Protein AF-A0A4Q4B7V7-F1 (afdb_monomer)

Radius of gyration: 16.96 Å; Cα contacts (8 Å, |Δi|>4): 156; chains: 1; bounding box: 40×30×46 Å

Foldseek 3Di:
DVVVCVVCVQVVVVVVPDDPVRVVPDDQVVCCVRCVVSQAPPQFRHNDDFPDKDWDDWDDDPQKIKTWIWTFHDDPNDTDTDPQRTWIWIWGDDPNDIDGPDIGTDDDD

Mean predicted aligned error: 5.68 Å

pLDDT: mean 87.75, std 8.65, range [36.97, 96.94]

Nearest PDB structures (foldseek):
  3gwr-assembly1_A  TM=7.444E-01  e=4.471E-01  Thiobacillus denitrificans ATCC 25259
  2w2c-assembly1_N  TM=5.012E-01  e=1.647E+00  Homo sapiens
  2w2c-assembly1_K  TM=4.456E-01  e=3.252E+00  Homo sapiens
  2rgq-assembly1_A  TM=5.462E-01  e=6.068E+00  Nostoc punctiforme PCC 73102
  2ux0-assembly1_A  TM=3.822E-01  e=4.836E+00  Homo sapiens

Sequence (109 aa):
MEKERERTKECAEFIETIDWVEYENSEAYDFDEHCAFFYYLYWTQSQEETSGIDVTNIKEENGIWKVNFNLFNTYGDEKNYLPQSIGTITVEKEKDEFKITEINWIEKE

Solvent-accessible surface area (backbone atoms only — not comparable to full-atom values): 6485 Å² total; per-residue (Å²): 109,67,68,58,50,61,72,46,38,60,31,53,60,51,57,75,72,58,54,70,70,56,58,75,73,53,59,53,67,79,40,37,94,58,30,42,69,66,45,25,41,87,93,56,72,27,77,59,87,67,73,42,76,46,78,77,44,77,47,77,58,96,72,39,33,44,36,32,35,38,32,25,38,66,64,87,95,44,79,46,69,46,82,76,29,32,33,35,37,35,35,37,68,58,91,94,42,80,40,80,80,45,78,47,66,56,80,77,134

Structure (mmCIF, N/CA/C/O backbone):
data_AF-A0A4Q4B7V7-F1
#
_entry.id   AF-A0A4Q4B7V7-F1
#
loop_
_atom_site.group_PDB
_atom_site.id
_atom_site.type_symbol
_atom_site.label_atom_id
_atom_site.label_alt_id
_atom_site.label_comp_id
_atom_site.label_asym_id
_atom_site.label_entity_id
_atom_site.label_seq_id
_atom_site.pdbx_PDB_ins_code
_atom_site.Cartn_x
_atom_site.Cartn_y
_atom_site.Cartn_z
_atom_site.occupancy
_atom_site.B_iso_or_equiv
_atom_site.auth_seq_id
_atom_site.auth_comp_id
_atom_site.auth_asym_id
_atom_site.auth_atom_id
_atom_site.pdbx_PDB_model_num
ATOM 1 N N . MET A 1 1 ? -12.718 -6.331 -8.218 1.00 63.72 1 MET A N 1
ATOM 2 C CA . MET A 1 1 ? -12.024 -6.592 -9.501 1.00 63.72 1 MET A CA 1
ATOM 3 C C . MET A 1 1 ? -11.966 -5.362 -10.391 1.00 63.72 1 MET A C 1
ATOM 5 O O . MET A 1 1 ? -10.919 -5.144 -10.970 1.00 63.72 1 MET A O 1
ATOM 9 N N . GLU A 1 2 ? -13.030 -4.563 -10.512 1.00 81.81 2 GLU A N 1
ATOM 10 C CA . GLU A 1 2 ? -13.025 -3.365 -11.374 1.00 81.81 2 GLU A CA 1
ATOM 11 C C . GLU A 1 2 ? -11.978 -2.324 -10.946 1.00 81.81 2 GLU A C 1
ATOM 13 O O . GLU A 1 2 ? -11.103 -2.010 -11.740 1.00 81.81 2 GLU A O 1
ATOM 18 N N . LYS A 1 3 ? -11.943 -1.950 -9.658 1.00 78.06 3 LYS A N 1
ATOM 19 C CA . LYS A 1 3 ? -10.901 -1.062 -9.105 1.00 78.06 3 LYS A CA 1
ATOM 20 C C . LYS A 1 3 ? -9.468 -1.549 -9.343 1.00 78.06 3 LYS A C 1
ATOM 22 O O . LYS A 1 3 ? -8.577 -0.759 -9.610 1.00 78.06 3 LYS A O 1
ATOM 27 N N . GLU A 1 4 ? -9.246 -2.859 -9.242 1.00 78.88 4 GLU A N 1
ATOM 28 C CA . GLU A 1 4 ? -7.921 -3.443 -9.469 1.00 78.88 4 GLU A CA 1
ATOM 29 C C . GLU A 1 4 ? -7.520 -3.338 -10.942 1.00 78.88 4 GLU A C 1
ATOM 31 O O . GLU A 1 4 ? -6.390 -2.976 -11.244 1.00 78.88 4 GLU A O 1
ATOM 36 N N . ARG A 1 5 ? -8.467 -3.578 -11.860 1.00 86.44 5 ARG A N 1
ATOM 37 C CA . ARG A 1 5 ? -8.244 -3.382 -13.296 1.00 86.44 5 ARG A CA 1
ATOM 38 C C . ARG A 1 5 ? -7.953 -1.926 -13.628 1.00 86.44 5 ARG A C 1
ATOM 40 O O . ARG A 1 5 ? -7.075 -1.682 -14.440 1.00 86.44 5 ARG A O 1
ATOM 47 N N . GLU A 1 6 ? -8.676 -0.985 -13.024 1.00 88.44 6 GLU A N 1
ATOM 48 C CA . GLU A 1 6 ? -8.422 0.450 -13.193 1.00 88.44 6 GLU A CA 1
ATOM 49 C C . GLU A 1 6 ? -7.029 0.826 -12.684 1.00 88.44 6 GLU A C 1
ATOM 51 O O . GLU A 1 6 ? -6.273 1.466 -13.408 1.00 88.44 6 GLU A O 1
ATOM 56 N N . ARG A 1 7 ? -6.656 0.352 -11.488 1.00 84.75 7 ARG A N 1
ATOM 57 C CA . ARG A 1 7 ? -5.339 0.589 -10.883 1.00 84.75 7 ARG A CA 1
ATOM 58 C C . ARG A 1 7 ? -4.193 0.098 -11.766 1.00 84.75 7 ARG A C 1
ATOM 60 O O . ARG A 1 7 ? -3.176 0.770 -11.869 1.00 84.75 7 ARG A O 1
ATOM 67 N N . THR A 1 8 ? -4.328 -1.076 -12.381 1.00 87.19 8 THR A N 1
ATOM 68 C CA . THR A 1 8 ? -3.263 -1.675 -13.203 1.00 87.19 8 THR A CA 1
ATOM 69 C C . THR A 1 8 ? -3.346 -1.302 -14.681 1.00 87.19 8 THR A C 1
ATOM 71 O O . THR A 1 8 ? -2.530 -1.785 -15.461 1.00 87.19 8 THR A O 1
ATOM 74 N N . LYS A 1 9 ? -4.340 -0.503 -15.091 1.00 90.56 9 LYS A N 1
ATOM 75 C CA . LYS A 1 9 ? -4.644 -0.252 -16.503 1.00 90.56 9 LYS A CA 1
ATOM 76 C C . LYS A 1 9 ? -3.479 0.403 -17.240 1.00 90.56 9 LYS A C 1
ATOM 78 O O . LYS A 1 9 ? -3.051 -0.129 -18.253 1.00 90.56 9 LYS A O 1
ATOM 83 N N . GLU A 1 10 ? -2.977 1.519 -16.721 1.00 89.75 10 GLU A N 1
ATOM 84 C CA . GLU A 1 10 ? -1.902 2.285 -17.363 1.00 89.75 10 GLU A CA 1
ATOM 85 C C . GLU A 1 10 ? -0.627 1.449 -17.505 1.00 89.75 10 GLU A C 1
ATOM 87 O O . GLU A 1 10 ? -0.062 1.365 -18.590 1.00 89.75 10 GLU A O 1
ATOM 92 N N . CYS A 1 11 ? -0.249 0.735 -16.442 1.00 89.56 11 CYS A N 1
ATOM 93 C CA . CYS A 1 11 ? 0.873 -0.196 -16.475 1.00 89.56 11 CYS A CA 1
ATOM 94 C C . CYS A 1 11 ? 0.693 -1.276 -17.557 1.00 89.56 11 CYS A C 1
ATOM 96 O O . CYS A 1 11 ? 1.611 -1.527 -18.333 1.00 89.56 11 CYS A O 1
ATOM 98 N N . ALA A 1 12 ? -0.487 -1.900 -17.639 1.00 90.44 12 ALA A N 1
ATOM 99 C CA . ALA A 1 12 ? -0.760 -2.923 -18.647 1.00 90.44 12 ALA A CA 1
ATOM 100 C C . ALA A 1 12 ? -0.689 -2.357 -20.076 1.00 90.44 12 ALA A C 1
ATOM 102 O O . ALA A 1 12 ? -0.042 -2.953 -20.931 1.00 90.44 12 ALA A O 1
ATOM 103 N N . GLU A 1 13 ? -1.302 -1.193 -20.313 1.00 92.38 13 GLU A N 1
ATOM 104 C CA . GLU A 1 13 ? -1.264 -0.501 -21.607 1.00 92.38 13 GLU A CA 1
ATOM 105 C C . GLU A 1 13 ? 0.169 -0.117 -22.000 1.00 92.38 13 GLU A C 1
ATOM 107 O O . GLU A 1 13 ? 0.539 -0.251 -23.162 1.00 92.38 13 GLU A O 1
ATOM 112 N N . PHE A 1 14 ? 0.993 0.314 -21.043 1.00 91.12 14 PHE A N 1
ATOM 113 C CA . PHE A 1 14 ? 2.393 0.652 -21.283 1.00 91.12 14 PHE A CA 1
ATOM 114 C C . PHE A 1 14 ? 3.234 -0.578 -21.645 1.00 91.12 14 PHE A C 1
ATOM 116 O O . PHE A 1 14 ? 3.923 -0.561 -22.663 1.00 91.12 14 PHE A O 1
ATOM 123 N N . ILE A 1 15 ? 3.138 -1.670 -20.878 1.00 88.44 15 ILE A N 1
ATOM 124 C CA . ILE A 1 15 ? 3.899 -2.907 -21.134 1.00 88.44 15 ILE A CA 1
ATOM 125 C C . ILE A 1 15 ? 3.603 -3.477 -22.524 1.00 88.44 15 ILE A C 1
ATOM 127 O O . ILE A 1 15 ? 4.510 -3.976 -23.184 1.00 88.44 15 ILE A O 1
ATOM 131 N N . GLU A 1 16 ? 2.357 -3.378 -22.997 1.00 90.94 16 GLU A N 1
ATOM 132 C CA . GLU A 1 16 ? 1.973 -3.820 -24.345 1.00 90.94 16 GLU A CA 1
ATOM 133 C C . GLU A 1 16 ? 2.727 -3.086 -25.470 1.00 90.94 16 GLU A C 1
ATOM 135 O O . GLU A 1 16 ? 2.751 -3.570 -26.604 1.00 90.94 16 GLU A O 1
ATOM 140 N N . THR A 1 17 ? 3.352 -1.939 -25.182 1.00 91.81 17 THR A N 1
ATOM 141 C CA . THR A 1 17 ? 4.109 -1.150 -26.167 1.00 91.81 17 THR A CA 1
ATOM 142 C C . THR A 1 17 ? 5.611 -1.439 -26.196 1.00 91.81 17 THR A C 1
ATOM 144 O O . THR A 1 17 ? 6.275 -1.015 -27.144 1.00 91.81 17 THR A O 1
ATOM 147 N N . ILE A 1 18 ? 6.145 -2.157 -25.204 1.00 89.69 18 ILE A N 1
ATOM 148 C CA . ILE A 1 18 ? 7.588 -2.380 -25.030 1.00 89.69 18 ILE A CA 1
ATOM 149 C C . ILE A 1 18 ? 8.020 -3.642 -25.783 1.00 89.69 18 ILE A C 1
ATOM 151 O O . ILE A 1 18 ? 7.362 -4.683 -25.712 1.00 89.69 18 ILE A O 1
ATOM 155 N N . ASP A 1 19 ? 9.147 -3.574 -26.495 1.00 92.81 19 ASP A N 1
ATOM 156 C CA . ASP A 1 19 ? 9.737 -4.763 -27.112 1.00 92.81 19 ASP A CA 1
ATOM 157 C C . ASP A 1 19 ? 10.288 -5.718 -26.042 1.00 92.81 19 ASP A C 1
ATOM 159 O O . ASP A 1 19 ? 10.895 -5.298 -25.059 1.00 92.81 19 ASP A O 1
ATOM 163 N N . TRP A 1 20 ? 10.128 -7.028 -26.241 1.00 88.44 20 TRP A N 1
ATOM 164 C CA . TRP A 1 20 ? 10.580 -8.021 -25.262 1.00 88.44 20 TRP A CA 1
ATOM 165 C C . TRP A 1 20 ? 12.083 -7.929 -24.957 1.00 88.44 20 TRP A C 1
ATOM 167 O O . TRP A 1 20 ? 12.491 -8.130 -23.815 1.00 88.44 20 TRP A O 1
ATOM 177 N N . VAL A 1 21 ? 12.913 -7.620 -25.959 1.00 92.94 21 VAL A N 1
ATOM 178 C CA . VAL A 1 21 ? 14.361 -7.481 -25.767 1.00 92.94 21 VAL A CA 1
ATOM 179 C C . VAL A 1 21 ? 14.676 -6.229 -24.957 1.00 92.94 21 VAL A C 1
ATOM 181 O O . VAL A 1 21 ? 15.582 -6.262 -24.132 1.00 92.94 21 VAL A O 1
ATOM 184 N N . GLU A 1 22 ? 13.946 -5.136 -25.166 1.00 88.81 22 GLU A N 1
ATOM 185 C CA . GLU A 1 22 ? 14.074 -3.935 -24.335 1.00 88.81 22 GLU A CA 1
ATOM 186 C C . GLU A 1 22 ? 13.708 -4.258 -22.885 1.00 88.81 22 GLU A C 1
ATOM 188 O O . GLU A 1 22 ? 14.528 -4.053 -21.997 1.00 88.81 22 GLU A O 1
ATOM 193 N N . TYR A 1 23 ? 12.553 -4.893 -22.671 1.00 87.25 23 TYR A N 1
ATOM 194 C CA . TYR A 1 23 ? 12.097 -5.313 -21.348 1.00 87.25 23 TYR A CA 1
ATOM 195 C C . TYR A 1 23 ? 13.115 -6.198 -20.606 1.00 87.25 23 TYR A C 1
ATOM 197 O O . TYR A 1 23 ? 13.382 -5.966 -19.432 1.00 87.25 23 TYR A O 1
ATOM 205 N N . GLU A 1 24 ? 13.716 -7.188 -21.278 1.00 89.69 24 GLU A N 1
ATOM 206 C CA . GLU A 1 24 ? 14.705 -8.098 -20.672 1.00 89.69 24 GLU A CA 1
ATOM 207 C C . GLU A 1 24 ? 16.008 -7.390 -20.252 1.00 89.69 24 GLU A C 1
ATOM 209 O O . GLU A 1 24 ? 16.717 -7.879 -19.373 1.00 89.69 24 GLU A O 1
ATOM 214 N N . ASN A 1 25 ? 16.331 -6.250 -20.871 1.00 91.81 25 ASN A N 1
ATOM 215 C CA . ASN A 1 25 ? 17.539 -5.475 -20.574 1.00 91.81 25 ASN A CA 1
ATOM 216 C C . ASN A 1 25 ? 17.283 -4.255 -19.671 1.00 91.81 25 ASN A C 1
ATOM 218 O O . ASN A 1 25 ? 18.240 -3.550 -19.347 1.00 91.81 25 ASN A O 1
ATOM 222 N N . SER A 1 26 ? 16.032 -4.002 -19.288 1.00 88.69 26 SER A N 1
ATOM 223 C CA . SER A 1 26 ? 15.644 -2.905 -18.401 1.00 88.69 26 SER A CA 1
ATOM 224 C C . SER A 1 26 ? 15.646 -3.322 -16.933 1.00 88.69 26 SER A C 1
ATOM 226 O O . SER A 1 26 ? 15.397 -4.474 -16.577 1.00 88.69 26 SER A O 1
ATOM 228 N N . GLU A 1 27 ? 15.894 -2.351 -16.067 1.00 86.75 27 GLU A N 1
ATOM 229 C CA . GLU A 1 27 ? 15.771 -2.485 -14.621 1.00 86.75 27 GLU A CA 1
ATOM 230 C C . GLU A 1 27 ? 14.338 -2.162 -14.174 1.00 86.75 27 GLU A C 1
ATOM 232 O O . GLU A 1 27 ? 13.592 -1.453 -14.849 1.00 86.75 27 GLU A O 1
ATOM 237 N N . ALA A 1 28 ? 13.935 -2.652 -12.999 1.00 77.56 28 ALA A N 1
ATOM 238 C CA . ALA A 1 28 ? 12.564 -2.473 -12.505 1.00 77.56 28 ALA A CA 1
ATOM 239 C C . ALA A 1 28 ? 12.144 -0.994 -12.373 1.00 77.56 28 ALA A C 1
ATOM 241 O O . ALA A 1 28 ? 10.979 -0.675 -12.599 1.00 77.56 28 ALA A O 1
ATOM 242 N N . TYR A 1 29 ? 13.092 -0.106 -12.054 1.00 82.88 29 TYR A N 1
ATOM 243 C CA . TYR A 1 29 ? 12.851 1.331 -11.901 1.00 82.88 29 TYR A CA 1
ATOM 244 C C . TYR A 1 29 ? 12.783 2.092 -13.234 1.00 82.88 29 TYR A C 1
ATOM 246 O O . TYR A 1 29 ? 12.331 3.237 -13.253 1.00 82.88 29 TYR A O 1
ATOM 254 N N . ASP A 1 30 ? 13.209 1.493 -14.356 1.00 87.06 30 ASP A N 1
ATOM 255 C CA . ASP A 1 30 ? 13.177 2.154 -15.674 1.00 87.06 30 ASP A CA 1
ATOM 256 C C . ASP A 1 30 ? 11.739 2.439 -16.136 1.00 87.06 30 ASP A C 1
ATOM 258 O O . ASP A 1 30 ? 11.504 3.254 -17.027 1.00 87.06 30 ASP A O 1
ATOM 262 N N . PHE A 1 31 ? 10.765 1.785 -15.501 1.00 86.69 31 PHE A N 1
ATOM 263 C CA . PHE A 1 31 ? 9.351 1.874 -15.825 1.00 86.69 31 PHE A CA 1
ATOM 264 C C . PHE A 1 31 ? 8.514 2.528 -14.725 1.00 86.69 31 PHE A C 1
ATOM 266 O O . PHE A 1 31 ? 7.291 2.528 -14.838 1.00 86.69 31 PHE A O 1
ATOM 273 N N . ASP A 1 32 ? 9.123 3.099 -13.681 1.00 83.81 32 ASP A N 1
ATOM 274 C CA . ASP A 1 32 ? 8.403 3.604 -12.502 1.00 83.81 32 ASP A CA 1
ATOM 275 C C . ASP A 1 32 ? 7.317 4.634 -12.836 1.00 83.81 32 ASP A C 1
ATOM 277 O O . ASP A 1 32 ? 6.247 4.621 -12.227 1.00 83.81 32 ASP A O 1
ATOM 281 N N . GLU A 1 33 ? 7.557 5.490 -13.834 1.00 81.31 33 GLU A N 1
ATOM 282 C CA . GLU A 1 33 ? 6.605 6.531 -14.243 1.00 81.31 33 GLU A CA 1
ATOM 283 C C . GLU A 1 33 ? 5.281 5.961 -14.775 1.00 81.31 33 GLU A C 1
ATOM 285 O O . GLU A 1 33 ? 4.236 6.581 -14.598 1.00 81.31 33 GLU A O 1
ATOM 290 N N . HIS A 1 34 ? 5.310 4.777 -15.391 1.00 83.44 34 HIS A N 1
ATOM 291 C CA . HIS A 1 34 ? 4.146 4.158 -16.038 1.00 83.44 34 HIS A CA 1
ATOM 292 C C . HIS A 1 34 ? 3.690 2.865 -15.350 1.00 83.44 34 HIS A C 1
ATOM 294 O O . HIS A 1 34 ? 2.534 2.453 -15.461 1.00 83.44 34 HIS A O 1
ATOM 300 N N . CYS A 1 35 ? 4.592 2.209 -14.624 1.00 84.75 35 CYS A N 1
ATOM 301 C CA . CYS A 1 35 ? 4.334 0.998 -13.870 1.00 84.75 35 CYS A CA 1
ATOM 302 C C . CYS A 1 35 ? 5.201 0.905 -12.605 1.00 84.75 35 CYS A C 1
ATOM 304 O O . CYS A 1 35 ? 5.959 -0.045 -12.418 1.00 84.75 35 CYS A O 1
ATOM 306 N N . ALA A 1 36 ? 4.995 1.826 -11.662 1.00 80.44 36 ALA A N 1
ATOM 307 C CA . ALA A 1 36 ? 5.616 1.778 -10.333 1.00 80.44 36 ALA A CA 1
ATOM 308 C C . ALA A 1 36 ? 5.436 0.430 -9.601 1.00 80.44 36 ALA A C 1
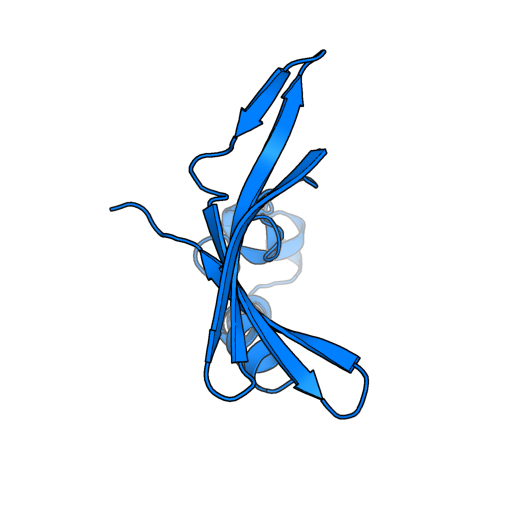ATOM 310 O O . ALA A 1 36 ? 6.208 0.102 -8.705 1.00 80.44 36 ALA A O 1
ATOM 311 N N . PHE A 1 37 ? 4.438 -0.383 -9.971 1.00 74.62 37 PHE A N 1
ATOM 312 C CA . PHE A 1 37 ? 4.225 -1.716 -9.395 1.00 74.62 37 PHE A CA 1
ATOM 313 C C . PHE A 1 37 ? 5.310 -2.740 -9.749 1.00 74.62 37 PHE A C 1
ATOM 315 O O . PHE A 1 37 ? 5.363 -3.795 -9.119 1.00 74.62 37 PHE A O 1
ATOM 322 N N . PHE A 1 38 ? 6.143 -2.468 -10.755 1.00 77.44 38 PHE A N 1
ATOM 323 C CA . PHE A 1 38 ? 7.295 -3.309 -11.075 1.00 77.44 38 PHE A CA 1
ATOM 324 C C . PHE A 1 38 ? 8.417 -3.159 -10.061 1.00 77.44 38 PHE A C 1
ATOM 326 O O . PHE A 1 38 ? 9.108 -4.135 -9.773 1.00 77.44 38 PHE A O 1
ATOM 333 N N . TYR A 1 39 ? 8.552 -1.970 -9.482 1.00 81.94 39 TYR A N 1
ATOM 334 C CA . TYR A 1 39 ? 9.566 -1.697 -8.481 1.00 81.94 39 TYR A CA 1
ATOM 335 C C . TYR A 1 39 ? 9.008 -1.733 -7.054 1.00 81.94 39 TYR A C 1
ATOM 337 O O . TYR A 1 39 ? 9.692 -2.184 -6.141 1.00 81.94 39 TYR A O 1
ATOM 345 N N . TYR A 1 40 ? 7.752 -1.341 -6.830 1.00 84.19 40 TYR A N 1
ATOM 346 C CA . TYR A 1 40 ? 7.163 -1.248 -5.493 1.00 84.19 40 TYR A CA 1
ATOM 347 C C . TYR A 1 40 ? 5.919 -2.122 -5.308 1.00 84.19 40 TYR A C 1
ATOM 349 O O . TYR A 1 40 ? 5.001 -2.161 -6.128 1.00 84.19 40 TYR A O 1
ATOM 357 N N . LEU A 1 41 ? 5.816 -2.756 -4.140 1.00 85.12 41 LEU A N 1
ATOM 358 C CA . LEU A 1 41 ? 4.600 -3.431 -3.706 1.00 85.12 41 LEU A CA 1
ATOM 359 C C . LEU A 1 41 ? 3.517 -2.393 -3.376 1.00 85.12 41 LEU A C 1
ATOM 361 O O . LEU A 1 41 ? 3.659 -1.612 -2.434 1.00 85.12 41 LEU A O 1
ATOM 365 N N . TYR A 1 42 ? 2.378 -2.445 -4.076 1.00 82.50 42 TYR A N 1
ATOM 366 C CA . TYR A 1 42 ? 1.231 -1.543 -3.846 1.00 82.50 42 TYR A CA 1
ATOM 367 C C . TYR A 1 42 ? 0.781 -1.467 -2.371 1.00 82.50 42 TYR A C 1
ATOM 369 O O . TYR A 1 42 ? 0.358 -0.420 -1.883 1.00 82.50 42 TYR A O 1
ATOM 377 N N . TRP A 1 43 ? 0.882 -2.591 -1.661 1.00 84.75 43 TRP A N 1
ATOM 378 C CA . TRP A 1 43 ? 0.407 -2.777 -0.289 1.00 84.75 43 TRP A CA 1
ATOM 379 C C . TRP A 1 43 ? 1.307 -2.135 0.766 1.00 84.75 43 TRP A C 1
ATOM 381 O O . TRP A 1 43 ? 0.854 -1.931 1.891 1.00 84.75 43 TRP A O 1
ATOM 391 N N . THR A 1 44 ? 2.566 -1.844 0.430 1.00 86.12 44 THR A N 1
ATOM 392 C CA . THR A 1 44 ? 3.564 -1.345 1.389 1.00 86.12 44 THR A CA 1
ATOM 393 C C . THR A 1 44 ? 4.316 -0.102 0.923 1.00 86.12 44 THR A C 1
ATOM 395 O O . THR A 1 44 ? 4.973 0.535 1.749 1.00 86.12 44 THR A O 1
ATOM 398 N N . GLN A 1 45 ? 4.213 0.262 -0.362 1.00 82.25 45 GLN A N 1
ATOM 399 C CA . GLN A 1 45 ? 5.014 1.316 -1.003 1.00 82.25 45 GLN A CA 1
ATOM 400 C C . GLN A 1 45 ? 6.524 1.071 -0.859 1.00 82.25 45 GLN A C 1
ATOM 402 O O . GLN A 1 45 ? 7.315 1.990 -0.649 1.00 82.25 45 GLN A O 1
ATOM 407 N N . SER A 1 46 ? 6.922 -0.200 -0.901 1.00 84.38 46 SER A N 1
ATOM 408 C CA . SER A 1 46 ? 8.293 -0.654 -0.681 1.00 84.38 46 SER A CA 1
ATOM 409 C C . SER A 1 46 ? 8.623 -1.802 -1.633 1.00 84.38 46 SER A C 1
ATOM 411 O O . SER A 1 46 ? 7.733 -2.549 -2.035 1.00 84.38 46 SER A O 1
ATOM 413 N N . GLN A 1 47 ? 9.903 -1.940 -1.985 1.00 84.81 47 GLN A N 1
ATOM 414 C CA . GLN A 1 47 ? 10.422 -3.099 -2.728 1.00 84.81 47 GLN A CA 1
ATOM 415 C C . GLN A 1 47 ? 10.322 -4.386 -1.900 1.00 84.81 47 GLN A C 1
ATOM 417 O O . GLN A 1 47 ? 10.149 -5.475 -2.437 1.00 84.81 47 GLN A O 1
ATOM 422 N N . GLU A 1 48 ? 10.417 -4.249 -0.577 1.00 85.38 48 GLU A N 1
ATOM 423 C CA . GLU A 1 48 ? 10.411 -5.357 0.372 1.00 85.38 48 GLU A CA 1
ATOM 424 C C . GLU A 1 48 ? 9.213 -5.278 1.324 1.00 85.38 48 GLU A C 1
ATOM 426 O O . GLU A 1 48 ? 8.627 -4.210 1.555 1.00 85.38 48 GLU A O 1
ATOM 431 N N . GLU A 1 49 ? 8.861 -6.427 1.898 1.00 88.50 49 GLU A N 1
ATOM 432 C CA . GLU A 1 49 ? 7.875 -6.519 2.970 1.00 88.50 49 GLU A CA 1
ATOM 433 C C . GLU A 1 49 ? 8.319 -5.720 4.201 1.00 88.50 49 GLU A C 1
ATOM 435 O O . GLU A 1 49 ? 9.501 -5.648 4.539 1.00 88.50 49 GLU A O 1
ATOM 440 N N . THR A 1 50 ? 7.354 -5.132 4.905 1.00 91.06 50 THR A N 1
ATOM 441 C CA . THR A 1 50 ? 7.629 -4.408 6.149 1.00 91.06 50 THR A CA 1
ATOM 442 C C . THR A 1 50 ? 7.627 -5.344 7.347 1.00 91.06 50 THR A C 1
ATOM 444 O O . THR A 1 50 ? 6.850 -6.298 7.381 1.00 91.06 50 THR A O 1
ATOM 447 N N . SER A 1 51 ? 8.402 -5.033 8.389 1.00 93.50 51 SER A N 1
ATOM 448 C CA . SER A 1 51 ? 8.399 -5.836 9.625 1.00 93.50 51 SER A CA 1
ATOM 449 C C . SER A 1 51 ? 7.051 -5.836 10.355 1.00 93.50 51 SER A C 1
ATOM 451 O O . SER A 1 51 ? 6.749 -6.786 11.078 1.00 93.50 51 SER A O 1
ATOM 453 N N . GLY A 1 52 ? 6.226 -4.800 10.181 1.00 93.06 52 GLY A N 1
ATOM 454 C CA . GLY A 1 52 ? 4.859 -4.814 10.687 1.00 93.06 52 GLY A CA 1
ATOM 455 C C . GLY A 1 52 ? 4.061 -3.539 10.435 1.00 93.06 52 GLY A C 1
ATOM 456 O O . GLY A 1 52 ? 4.495 -2.615 9.747 1.00 93.06 52 GLY A O 1
ATOM 457 N N . ILE A 1 53 ? 2.864 -3.523 11.019 1.00 93.25 53 ILE A N 1
ATOM 458 C CA . ILE A 1 53 ? 1.861 -2.462 10.916 1.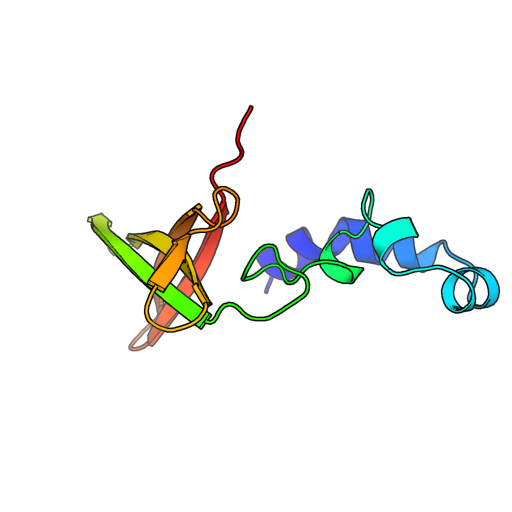00 93.25 53 ILE A CA 1
ATOM 459 C C . ILE A 1 53 ? 1.365 -2.093 12.314 1.00 93.25 53 ILE A C 1
ATOM 461 O O . ILE A 1 53 ? 1.059 -2.973 13.117 1.00 93.25 53 ILE A O 1
ATOM 465 N N . ASP A 1 54 ? 1.255 -0.797 12.595 1.00 95.44 54 ASP A N 1
ATOM 466 C CA . ASP A 1 54 ? 0.569 -0.282 13.778 1.00 95.44 54 ASP A CA 1
ATOM 467 C C . ASP A 1 54 ? -0.687 0.481 13.357 1.00 95.44 54 ASP A C 1
ATOM 469 O O . ASP A 1 54 ? -0.639 1.401 12.538 1.00 95.44 54 ASP A O 1
ATOM 473 N N . VAL A 1 55 ? -1.825 0.106 13.942 1.00 95.31 55 VAL A N 1
ATOM 474 C CA . VAL A 1 55 ? -3.098 0.804 13.746 1.00 95.31 55 VAL A CA 1
ATOM 475 C C . VAL A 1 55 ? -3.166 1.989 14.699 1.00 95.31 55 VAL A C 1
ATOM 477 O O . VAL A 1 55 ? -3.094 1.823 15.916 1.00 95.31 55 VAL A O 1
ATOM 480 N N . THR A 1 56 ? -3.323 3.189 14.148 1.00 94.94 56 THR A N 1
ATOM 481 C CA . THR A 1 56 ? -3.317 4.438 14.922 1.00 94.94 56 THR A CA 1
ATOM 482 C C . THR A 1 56 ? -4.720 4.942 15.226 1.00 94.94 56 THR A C 1
ATOM 484 O O . THR A 1 56 ? -4.935 5.580 16.255 1.00 94.94 56 THR A O 1
ATOM 487 N N . ASN A 1 57 ? -5.688 4.652 14.354 1.00 96.25 57 ASN A N 1
ATOM 488 C CA . ASN A 1 57 ? -7.080 5.034 14.551 1.00 96.25 57 ASN A CA 1
ATOM 489 C C . ASN A 1 57 ? -8.026 4.114 13.775 1.00 96.25 57 ASN A C 1
ATOM 491 O O . ASN A 1 57 ? -7.708 3.674 12.673 1.00 96.25 57 ASN A O 1
ATOM 495 N N . ILE A 1 58 ? -9.215 3.884 14.327 1.00 96.69 58 ILE A N 1
ATOM 496 C CA . ILE A 1 58 ? -10.296 3.144 13.676 1.00 96.69 58 ILE A CA 1
ATOM 497 C C . ILE A 1 58 ? -11.580 3.954 13.825 1.00 96.69 58 ILE A C 1
ATOM 499 O O . ILE A 1 58 ? -11.949 4.333 14.937 1.00 96.69 58 ILE A O 1
ATOM 503 N N . LYS A 1 59 ? -12.275 4.198 12.715 1.00 96.94 59 LYS A N 1
ATOM 504 C CA . LYS A 1 59 ? -13.579 4.862 12.698 1.00 96.94 59 LYS A CA 1
ATOM 505 C C . LYS A 1 59 ? -14.543 4.102 11.798 1.00 96.94 59 LYS A C 1
ATOM 507 O O . LYS A 1 59 ? -14.173 3.724 10.693 1.00 96.94 59 LYS A O 1
ATOM 512 N N . GLU A 1 60 ? -15.769 3.905 12.259 1.00 95.25 60 GLU A N 1
ATOM 513 C CA . GLU A 1 60 ? -16.847 3.292 11.482 1.00 95.25 60 GLU A CA 1
ATOM 514 C C . GLU A 1 60 ? -17.935 4.329 11.210 1.00 95.25 60 GLU A C 1
ATOM 516 O O . GLU A 1 60 ? -18.328 5.066 12.117 1.00 95.25 60 GLU A O 1
ATOM 521 N N . GLU A 1 61 ? -18.385 4.404 9.957 1.00 93.56 61 GLU A N 1
ATOM 522 C CA . GLU A 1 61 ? -19.530 5.207 9.538 1.00 93.56 61 GLU A CA 1
ATOM 523 C C . GLU A 1 61 ? -20.325 4.466 8.452 1.00 93.56 61 GLU A C 1
ATOM 525 O O . GLU A 1 61 ? -19.816 4.192 7.365 1.00 93.56 61 GLU A O 1
ATOM 530 N N . ASN A 1 62 ? -21.604 4.187 8.722 1.00 91.88 62 ASN A N 1
ATOM 531 C CA . ASN A 1 62 ? -22.546 3.567 7.779 1.00 91.88 62 ASN A CA 1
ATOM 532 C C . ASN A 1 62 ? -22.078 2.215 7.201 1.00 91.88 62 ASN A C 1
ATOM 534 O O . ASN A 1 62 ? -22.302 1.919 6.029 1.00 91.88 62 ASN A O 1
ATOM 538 N N . GLY A 1 63 ? -21.433 1.383 8.015 1.00 90.94 63 GLY A N 1
ATOM 539 C CA . GLY A 1 63 ? -20.903 0.076 7.628 1.00 90.94 63 GLY A CA 1
ATOM 540 C C . GLY A 1 63 ? -19.542 0.126 6.932 1.00 90.94 63 GLY A C 1
ATOM 541 O O . GLY A 1 63 ? -19.020 -0.927 6.562 1.00 90.94 63 GLY A O 1
ATOM 542 N N . ILE A 1 64 ? -18.957 1.318 6.778 1.00 95.19 64 ILE A N 1
ATOM 543 C CA . ILE A 1 64 ? -17.633 1.527 6.193 1.00 95.19 64 ILE A CA 1
ATOM 544 C C . ILE A 1 64 ? -16.655 1.867 7.312 1.00 95.19 64 ILE A C 1
ATOM 546 O O . ILE A 1 64 ? -16.833 2.834 8.054 1.00 95.19 64 ILE A O 1
ATOM 550 N N . TRP A 1 65 ? -15.589 1.083 7.412 1.00 96.44 65 TRP A N 1
ATOM 551 C CA . TRP A 1 65 ? -14.519 1.294 8.375 1.00 96.44 65 TRP A CA 1
ATOM 552 C C . TRP A 1 65 ? -13.352 2.010 7.702 1.00 96.44 65 TRP A C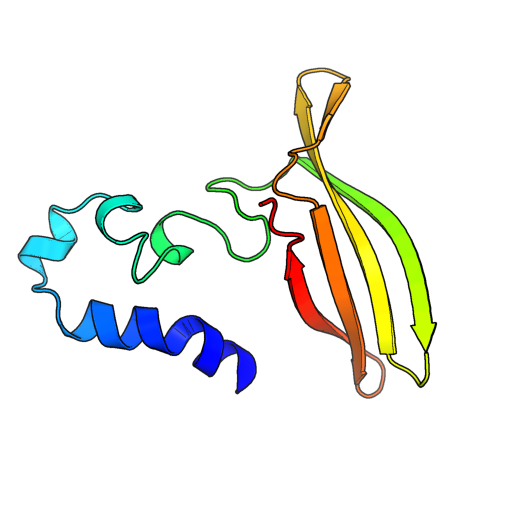 1
ATOM 554 O O . TRP A 1 65 ? -12.866 1.586 6.654 1.00 96.44 65 TRP A O 1
ATOM 564 N N . LYS A 1 66 ? -12.879 3.087 8.321 1.00 96.62 66 LYS A N 1
ATOM 565 C CA . LYS A 1 66 ? -11.641 3.785 7.974 1.00 96.62 66 LYS A CA 1
ATOM 566 C C . LYS A 1 66 ? -10.614 3.492 9.060 1.00 96.62 66 LYS A C 1
ATOM 568 O O . LYS A 1 66 ? -10.833 3.819 10.228 1.00 96.62 66 LYS A O 1
ATOM 573 N N . VAL A 1 67 ? -9.519 2.847 8.677 1.00 96.00 67 VAL A N 1
ATOM 574 C CA . VAL A 1 67 ? -8.454 2.435 9.596 1.00 96.00 67 VAL A CA 1
ATOM 575 C C . VAL A 1 67 ? -7.164 3.126 9.188 1.00 96.00 67 VAL A C 1
ATOM 577 O O . VAL A 1 67 ? -6.630 2.857 8.113 1.00 96.00 67 VAL A O 1
ATOM 580 N N . ASN A 1 68 ? -6.669 4.009 10.048 1.00 95.38 68 ASN A N 1
ATOM 581 C CA . ASN A 1 68 ? -5.391 4.680 9.851 1.00 95.38 68 ASN A CA 1
ATOM 582 C C . ASN A 1 68 ? -4.278 3.778 10.375 1.00 95.38 68 ASN A C 1
ATOM 584 O O . ASN A 1 68 ? -4.399 3.198 11.461 1.00 95.38 68 ASN A O 1
ATOM 588 N N . PHE A 1 69 ? -3.185 3.689 9.631 1.00 94.50 69 PHE A N 1
ATOM 589 C CA . PHE A 1 69 ? -2.072 2.818 9.968 1.00 94.50 69 PHE A CA 1
ATOM 590 C C . PHE A 1 69 ? -0.725 3.429 9.590 1.00 94.50 69 PHE A C 1
ATOM 592 O O . PHE A 1 69 ? -0.637 4.261 8.686 1.00 94.50 69 PHE A O 1
ATOM 599 N N . ASN A 1 70 ? 0.317 2.949 10.266 1.00 93.94 70 ASN A N 1
ATOM 600 C CA . ASN A 1 70 ? 1.711 3.217 9.940 1.00 93.94 70 ASN A CA 1
ATOM 601 C C . ASN A 1 70 ? 2.436 1.880 9.761 1.00 93.94 70 ASN A C 1
ATOM 603 O O . ASN A 1 70 ? 2.337 1.014 10.635 1.00 93.94 70 ASN A O 1
ATOM 607 N N . LEU A 1 71 ? 3.191 1.716 8.676 1.00 93.31 71 LEU A N 1
ATOM 608 C CA . LEU A 1 71 ? 4.115 0.587 8.551 1.00 93.31 71 LEU A CA 1
ATOM 609 C C . LEU A 1 71 ? 5.459 0.909 9.203 1.00 93.31 71 LEU A C 1
ATOM 611 O O . LEU A 1 71 ? 5.894 2.065 9.252 1.00 93.31 71 LEU A O 1
ATOM 615 N N . PHE A 1 72 ? 6.126 -0.130 9.693 1.00 93.12 72 PHE A N 1
ATOM 616 C CA . PHE A 1 72 ? 7.452 -0.018 10.283 1.00 93.12 72 PHE A CA 1
ATOM 617 C C . PHE A 1 72 ? 8.356 -1.180 9.881 1.00 93.12 72 PHE A C 1
ATOM 619 O O . PHE A 1 72 ? 7.901 -2.298 9.635 1.00 93.12 72 PHE A O 1
ATOM 626 N N . ASN A 1 73 ? 9.657 -0.906 9.909 1.00 92.75 73 ASN A N 1
ATOM 627 C CA . ASN A 1 73 ? 10.709 -1.910 9.895 1.00 92.75 73 ASN A CA 1
ATOM 628 C C . ASN A 1 73 ? 11.376 -1.996 11.263 1.00 92.75 73 ASN A C 1
ATOM 630 O O . ASN A 1 73 ? 11.471 -1.005 11.988 1.00 92.75 73 ASN A O 1
ATOM 634 N N . THR A 1 74 ? 11.829 -3.187 11.624 1.00 93.88 74 THR A N 1
ATOM 635 C CA . THR A 1 74 ? 12.518 -3.434 12.885 1.00 93.88 74 THR A CA 1
ATOM 636 C C . THR A 1 74 ? 14.019 -3.523 12.640 1.00 93.88 74 THR A C 1
ATOM 638 O O . THR A 1 74 ? 14.479 -4.356 11.863 1.00 93.88 74 THR A O 1
ATOM 641 N N . TYR A 1 75 ? 14.787 -2.684 13.334 1.00 90.88 75 TYR A N 1
ATOM 642 C CA . TYR A 1 75 ? 16.249 -2.732 13.341 1.00 90.88 75 TYR A CA 1
ATOM 643 C C . TYR A 1 75 ? 16.716 -2.973 14.780 1.00 90.88 75 TYR A C 1
ATOM 645 O O . TYR A 1 75 ? 16.703 -2.067 15.610 1.00 90.88 75 TYR A O 1
ATOM 653 N N . GLY A 1 76 ? 17.084 -4.217 15.099 1.00 91.25 76 GLY A N 1
ATOM 654 C CA . GLY A 1 76 ? 17.284 -4.629 16.492 1.00 91.25 76 GLY A CA 1
ATOM 655 C C . GLY A 1 76 ? 15.951 -4.674 17.244 1.00 91.25 76 GLY A C 1
ATOM 656 O O . GLY A 1 76 ? 15.029 -5.341 16.788 1.00 91.25 76 GLY A O 1
ATOM 657 N N . ASP A 1 77 ? 15.843 -3.950 18.361 1.00 90.94 77 ASP A N 1
ATOM 658 C CA . ASP A 1 77 ? 14.615 -3.866 19.173 1.00 90.94 77 AS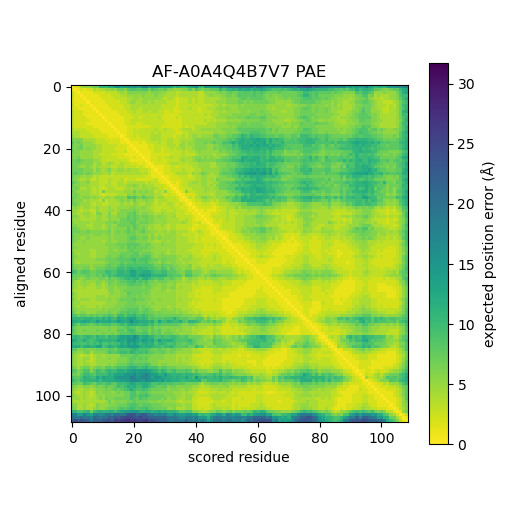P A CA 1
ATOM 659 C C . ASP A 1 77 ? 13.789 -2.591 18.895 1.00 90.94 77 ASP A C 1
ATOM 661 O O . ASP A 1 77 ? 12.772 -2.342 19.546 1.00 90.94 77 ASP A O 1
ATOM 665 N N . GLU A 1 78 ? 14.211 -1.763 17.933 1.00 94.06 78 GLU A N 1
ATOM 666 C CA . GLU A 1 78 ? 13.569 -0.482 17.629 1.00 94.06 78 GLU A CA 1
ATOM 667 C C . GLU A 1 78 ? 12.693 -0.554 16.373 1.00 94.06 78 GLU A C 1
ATOM 669 O O . GLU 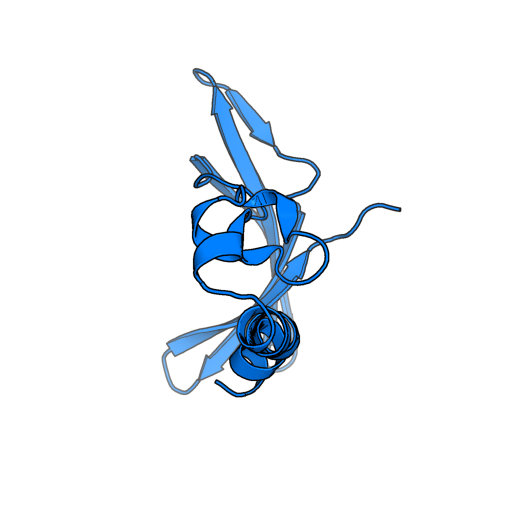A 1 78 ? 13.091 -1.080 15.328 1.00 94.06 78 GLU A O 1
ATOM 674 N N . LYS A 1 79 ? 11.490 0.027 16.471 1.00 94.69 79 LYS A N 1
ATOM 675 C CA . LYS A 1 79 ? 10.599 0.259 15.329 1.00 94.69 79 LYS A CA 1
ATOM 676 C C . LYS A 1 79 ? 10.998 1.548 14.620 1.00 94.69 79 LYS A C 1
ATOM 678 O O . LYS A 1 79 ? 10.974 2.623 15.219 1.00 94.69 79 LYS A O 1
ATOM 683 N N . ASN A 1 80 ? 11.281 1.445 13.331 1.00 92.31 80 ASN A N 1
ATOM 684 C CA . ASN A 1 80 ? 11.514 2.572 12.446 1.00 92.31 80 ASN A CA 1
ATOM 685 C C . ASN A 1 80 ? 10.318 2.719 11.499 1.00 92.31 80 ASN A C 1
ATOM 687 O O . ASN A 1 80 ? 10.065 1.848 10.666 1.00 92.31 80 ASN A O 1
ATOM 691 N N . TYR A 1 81 ? 9.552 3.794 11.671 1.00 89.56 81 TYR A N 1
ATOM 692 C CA . TYR A 1 81 ? 8.379 4.071 10.847 1.00 89.56 81 TYR A CA 1
ATOM 693 C C . TYR A 1 81 ? 8.802 4.756 9.558 1.00 89.56 81 TYR A C 1
ATOM 695 O O . TYR A 1 81 ? 9.484 5.781 9.588 1.00 89.56 81 TYR A O 1
ATOM 703 N N . LEU A 1 82 ? 8.345 4.214 8.436 1.00 75.75 82 LEU A N 1
ATOM 704 C CA . LEU A 1 82 ? 8.616 4.776 7.123 1.00 75.75 82 LEU A CA 1
ATOM 705 C C . LEU A 1 82 ? 7.661 5.956 6.880 1.00 75.75 82 LEU A C 1
ATOM 707 O O . LEU A 1 82 ? 6.445 5.751 6.873 1.00 75.75 82 LEU A O 1
ATOM 711 N N . PRO A 1 83 ? 8.160 7.195 6.688 1.00 75.12 83 PRO A N 1
ATOM 712 C CA . PRO A 1 83 ? 7.300 8.361 6.484 1.00 75.12 83 PRO A CA 1
ATOM 713 C C . PRO A 1 83 ? 6.347 8.238 5.290 1.00 75.12 83 PRO A C 1
ATOM 715 O O . PRO A 1 83 ? 5.286 8.854 5.312 1.00 75.12 83 PRO A O 1
ATOM 718 N N . GLN A 1 84 ? 6.737 7.467 4.271 1.00 74.19 84 GLN A N 1
ATOM 719 C CA . GLN A 1 84 ? 5.960 7.169 3.066 1.00 74.19 84 GLN A CA 1
ATOM 720 C C . GLN A 1 84 ? 4.911 6.065 3.264 1.00 74.19 84 GLN A C 1
ATOM 722 O O . GLN A 1 84 ? 4.061 5.858 2.406 1.00 74.19 84 GLN A O 1
ATOM 727 N N . SER A 1 85 ? 4.949 5.358 4.393 1.00 81.56 85 SER A N 1
ATOM 728 C CA . SER A 1 85 ? 4.090 4.202 4.659 1.00 81.56 85 SER A CA 1
ATOM 729 C C . SER A 1 85 ? 3.036 4.506 5.723 1.00 81.56 85 SER A C 1
ATOM 731 O O . SER A 1 85 ? 2.730 3.675 6.583 1.00 81.56 85 SER A O 1
ATOM 733 N N . ILE A 1 86 ? 2.492 5.721 5.665 1.00 89.25 86 ILE A N 1
ATOM 734 C CA . ILE A 1 86 ? 1.338 6.154 6.451 1.00 89.25 86 ILE A CA 1
ATOM 735 C C . ILE A 1 86 ? 0.132 6.153 5.521 1.00 89.25 86 ILE A C 1
ATOM 737 O O . ILE A 1 86 ? 0.156 6.761 4.449 1.00 89.25 86 ILE A O 1
ATOM 741 N N . GLY A 1 87 ? -0.935 5.479 5.933 1.00 92.50 87 GLY A N 1
ATOM 742 C CA . GLY A 1 87 ? -2.097 5.315 5.079 1.00 92.50 87 GLY A CA 1
ATOM 743 C C . GLY A 1 87 ? -3.398 5.136 5.837 1.00 92.50 87 GLY A C 1
ATOM 744 O O . GLY A 1 87 ? -3.457 5.064 7.065 1.00 92.50 87 GLY A O 1
ATOM 745 N N . THR A 1 88 ? -4.470 5.081 5.059 1.00 94.62 88 THR A N 1
ATOM 746 C CA . THR A 1 88 ? -5.814 4.743 5.510 1.00 94.62 88 THR A CA 1
ATOM 747 C C . THR A 1 88 ? -6.345 3.614 4.643 1.00 94.62 88 THR A C 1
ATOM 749 O O . THR A 1 88 ? -6.437 3.767 3.425 1.00 94.62 88 THR A O 1
ATOM 752 N N . ILE A 1 89 ? -6.731 2.497 5.258 1.00 94.56 89 ILE A N 1
ATOM 753 C CA . ILE A 1 89 ? -7.485 1.451 4.564 1.00 94.56 89 ILE A CA 1
ATOM 754 C C . ILE A 1 89 ? -8.987 1.667 4.746 1.00 94.56 89 ILE A C 1
ATOM 756 O O . ILE A 1 89 ? -9.457 2.039 5.827 1.00 94.56 89 ILE A O 1
ATOM 760 N N . THR A 1 90 ? -9.738 1.415 3.677 1.00 95.31 90 THR A N 1
ATOM 761 C CA . THR A 1 90 ? -11.197 1.308 3.711 1.00 95.31 90 THR A CA 1
ATOM 762 C C . THR A 1 90 ? -11.564 -0.161 3.817 1.00 95.31 90 THR A C 1
ATOM 764 O O . THR A 1 90 ? -11.128 -0.965 2.992 1.00 95.31 90 THR A O 1
ATOM 767 N N . VAL A 1 91 ? -12.359 -0.514 4.824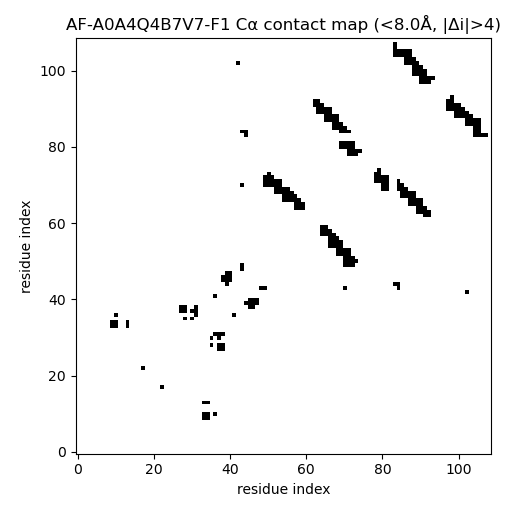 1.00 95.38 91 VAL A N 1
ATOM 768 C CA . VAL A 1 91 ? -12.843 -1.877 5.030 1.00 95.38 91 VAL A CA 1
ATOM 769 C C . VAL A 1 91 ? -14.363 -1.890 4.990 1.00 95.38 91 VAL A C 1
ATOM 771 O O . VAL A 1 91 ? -15.029 -1.128 5.690 1.00 95.38 91 VAL A O 1
ATOM 774 N N . GLU A 1 92 ? -14.908 -2.790 4.185 1.00 94.31 92 GLU A N 1
ATOM 775 C CA . GLU A 1 92 ? -16.344 -3.006 4.048 1.00 94.31 92 GLU A CA 1
ATOM 776 C C . GLU A 1 92 ? -16.692 -4.436 4.443 1.00 94.31 92 GLU A C 1
ATOM 778 O O . GLU A 1 92 ? -15.912 -5.372 4.234 1.00 94.31 92 GLU A O 1
ATOM 783 N N . LYS A 1 93 ? -17.878 -4.606 5.029 1.00 90.62 93 LYS A N 1
ATOM 784 C CA . LYS A 1 93 ? -18.409 -5.927 5.349 1.00 90.62 93 LYS A CA 1
ATOM 785 C C . LYS A 1 93 ? -19.237 -6.441 4.175 1.00 90.62 93 LYS A C 1
ATOM 787 O O . LYS A 1 93 ? -20.310 -5.914 3.892 1.00 90.62 93 LYS A O 1
ATOM 792 N N . GLU A 1 94 ? -18.773 -7.503 3.528 1.00 86.81 94 GLU A N 1
ATOM 793 C CA . GLU A 1 94 ? -19.522 -8.213 2.495 1.00 86.81 94 GLU A CA 1
ATOM 794 C C . GLU A 1 94 ? -19.997 -9.556 3.062 1.00 86.81 94 GLU A C 1
ATOM 796 O O . GLU A 1 94 ? -19.207 -10.474 3.284 1.00 86.81 94 GLU A O 1
ATOM 801 N N . LYS A 1 95 ? -21.309 -9.673 3.308 1.00 87.12 95 LYS A N 1
ATOM 802 C CA . LYS A 1 95 ? -21.921 -10.808 4.026 1.00 87.12 95 LYS A CA 1
ATOM 803 C C . LYS A 1 95 ? -21.319 -10.957 5.431 1.00 87.12 95 LYS A C 1
ATOM 805 O O . LYS A 1 95 ? -21.615 -10.133 6.293 1.00 87.12 95 LYS A O 1
ATOM 810 N N . ASP A 1 96 ? -20.474 -1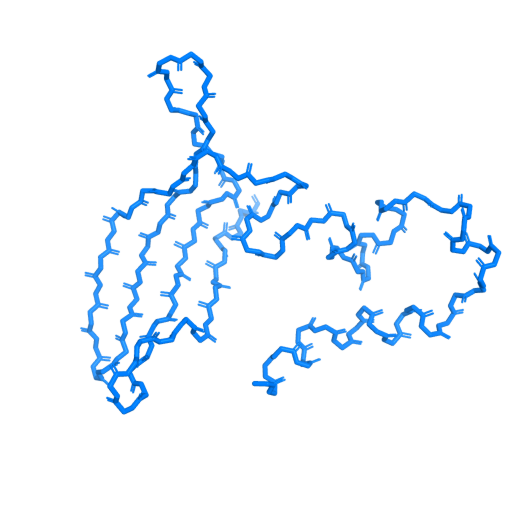1.964 5.640 1.00 90.06 96 A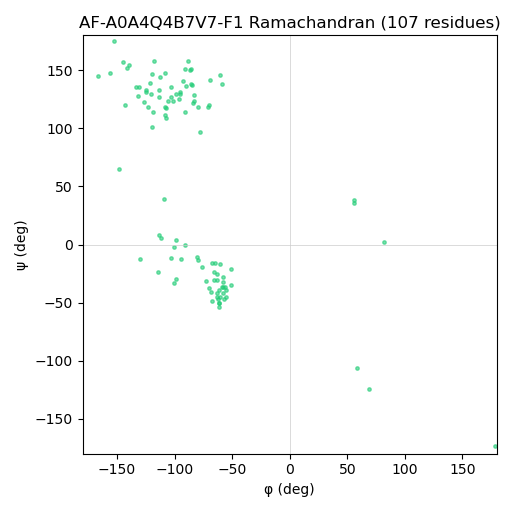SP A N 1
ATOM 811 C CA . ASP A 1 96 ? -19.820 -12.281 6.914 1.00 90.06 96 ASP A CA 1
ATOM 812 C C . ASP A 1 96 ? -18.300 -12.044 6.884 1.00 90.06 96 ASP A C 1
ATOM 814 O O . ASP A 1 96 ? -17.614 -12.327 7.864 1.00 90.06 96 ASP A O 1
ATOM 818 N N . GLU A 1 97 ? -17.772 -11.485 5.792 1.00 92.94 97 GLU A N 1
ATOM 819 C CA . GLU A 1 97 ? -16.345 -11.221 5.611 1.00 92.94 97 GLU A CA 1
ATOM 820 C C . GLU A 1 97 ? -16.056 -9.718 5.587 1.00 92.94 97 GLU A C 1
ATOM 822 O O . GLU A 1 97 ? -16.829 -8.924 5.049 1.00 92.94 97 GLU A O 1
ATOM 827 N N . PHE A 1 98 ? -14.914 -9.328 6.150 1.00 91.00 98 PHE A N 1
ATOM 828 C CA . PHE A 1 98 ? -14.377 -7.977 6.020 1.00 91.00 98 PHE A CA 1
ATOM 829 C C . PHE A 1 98 ? -13.374 -7.947 4.876 1.00 91.00 98 PHE A C 1
ATOM 831 O O . PHE A 1 98 ? -12.466 -8.777 4.823 1.00 91.00 98 PHE A O 1
ATOM 838 N N . LYS A 1 99 ? -13.528 -6.984 3.972 1.00 91.38 99 LYS A N 1
ATOM 839 C CA . LYS A 1 99 ? -12.650 -6.824 2.816 1.00 91.38 99 LYS A CA 1
ATOM 840 C C . LYS A 1 99 ? -12.070 -5.427 2.797 1.00 91.38 99 LYS A C 1
ATOM 842 O O . LYS A 1 99 ? -12.800 -4.452 2.948 1.00 91.38 99 LYS A O 1
ATOM 847 N N . ILE A 1 100 ? -10.763 -5.346 2.578 1.00 91.19 100 ILE A N 1
ATOM 848 C CA . ILE A 1 100 ? -10.110 -4.085 2.236 1.00 91.19 100 ILE A CA 1
ATOM 849 C C . ILE A 1 100 ? -10.546 -3.736 0.812 1.00 91.19 100 ILE A C 1
ATOM 851 O O . ILE A 1 100 ? -10.299 -4.504 -0.118 1.00 91.19 100 ILE A O 1
ATOM 855 N N . THR A 1 101 ? -11.231 -2.608 0.649 1.00 89.81 101 THR A N 1
ATOM 856 C CA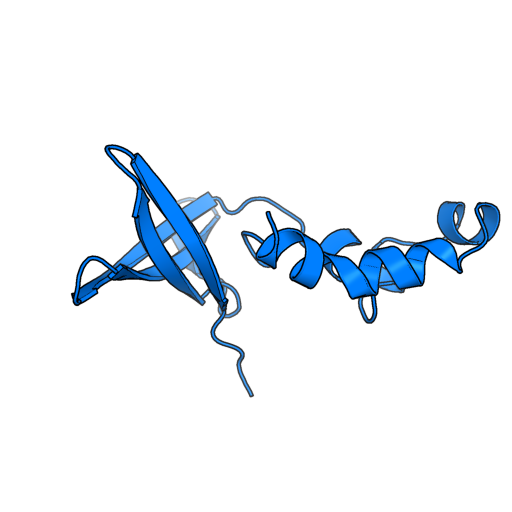 . THR A 1 101 ? -11.742 -2.141 -0.651 1.00 89.81 101 THR A CA 1
ATOM 857 C C . THR A 1 101 ? -10.901 -1.022 -1.252 1.00 89.81 101 THR A C 1
ATOM 859 O O . THR A 1 101 ? -11.089 -0.679 -2.423 1.00 89.81 101 THR A O 1
ATOM 862 N N . GLU A 1 102 ? -9.989 -0.449 -0.463 1.00 90.00 102 GLU A N 1
ATOM 863 C CA . GLU A 1 102 ? -9.112 0.646 -0.864 1.00 90.00 102 GLU A CA 1
ATOM 864 C C . GLU A 1 102 ? -7.971 0.839 0.142 1.00 90.00 102 GLU A C 1
ATOM 866 O O . GLU A 1 102 ? -8.179 0.698 1.351 1.00 90.00 102 GLU A O 1
ATOM 871 N N . ILE A 1 103 ? -6.794 1.214 -0.358 1.00 90.50 103 ILE A N 1
ATOM 872 C CA . ILE A 1 103 ? -5.662 1.701 0.433 1.00 90.50 103 ILE A CA 1
ATOM 873 C C . ILE A 1 103 ? -5.312 3.087 -0.107 1.00 90.50 103 ILE A C 1
ATOM 875 O O . ILE A 1 103 ? -4.952 3.218 -1.275 1.00 90.50 103 ILE A O 1
ATOM 879 N N . ASN A 1 104 ? -5.427 4.106 0.741 1.00 90.44 104 ASN A N 1
ATOM 880 C CA . ASN A 1 104 ? -5.026 5.472 0.424 1.00 90.44 104 ASN A CA 1
ATOM 881 C C . ASN A 1 104 ? -3.761 5.805 1.206 1.00 90.44 104 ASN A C 1
ATOM 883 O O . ASN A 1 104 ? -3.775 5.806 2.439 1.00 90.44 104 ASN A O 1
ATOM 887 N N . TRP A 1 105 ? -2.683 6.092 0.491 1.00 88.12 105 TRP A N 1
ATOM 888 C CA . TRP A 1 105 ? -1.432 6.548 1.081 1.00 88.12 105 TRP A CA 1
ATOM 889 C C . TRP A 1 105 ? -1.485 8.059 1.255 1.00 88.12 105 TRP A C 1
ATOM 891 O O . TRP A 1 105 ? -2.005 8.767 0.394 1.00 88.12 105 TRP A O 1
ATOM 901 N N . ILE A 1 106 ? -0.996 8.558 2.387 1.00 83.25 106 ILE A N 1
ATOM 902 C CA . ILE A 1 106 ? -0.897 10.000 2.598 1.00 83.25 106 ILE A CA 1
ATOM 903 C C . ILE A 1 106 ? 0.335 10.471 1.824 1.00 83.25 106 ILE A C 1
ATOM 905 O O . ILE A 1 106 ? 1.458 10.338 2.309 1.00 83.25 106 ILE A O 1
ATOM 909 N N . GLU A 1 107 ? 0.125 10.980 0.609 1.00 64.25 107 GLU A N 1
ATOM 910 C CA . GLU A 1 107 ? 1.175 11.663 -0.148 1.00 64.25 107 GLU A CA 1
ATOM 911 C C . GLU A 1 107 ? 1.691 12.859 0.661 1.00 64.25 107 GLU A C 1
ATOM 913 O O . GLU A 1 107 ? 0.920 13.587 1.296 1.00 64.25 107 GLU A O 1
ATOM 918 N N . LYS A 1 108 ? 3.010 13.052 0.664 1.00 54.12 108 LYS A N 1
ATOM 919 C CA . LYS A 1 108 ? 3.607 14.301 1.133 1.00 54.12 108 LYS A CA 1
ATOM 920 C C . LYS A 1 108 ? 3.854 15.196 -0.074 1.00 54.12 108 LYS A C 1
ATOM 922 O O . LYS A 1 108 ? 4.429 14.727 -1.052 1.00 54.12 108 LYS A O 1
ATOM 927 N N . GLU A 1 109 ? 3.415 16.449 0.042 1.00 36.97 109 GLU A N 1
ATOM 928 C CA . GLU A 1 109 ? 3.881 17.575 -0.784 1.00 36.97 109 GLU A CA 1
ATOM 929 C C . GLU A 1 109 ? 5.414 17.673 -0.814 1.00 36.97 109 GLU A C 1
ATOM 931 O O . GLU A 1 109 ? 6.053 17.378 0.229 1.00 36.97 109 GLU A O 1
#

Secondary structure (DSSP, 8-state):
-HHHHHHTHHHHHHHTTS-HHHHHHS-GGGGHHHHGGGTSBTTTTBSS--SEEEEEEEEEETTEEEEEEEEEEEETTEEEEEEEEEEEEEEEEETTEEEEEEEEE----